Protein AF-A0A1Q5LW86-F1 (afdb_monomer)

Sequence (127 aa):
MTAYVREGRRAGDAGQSAVEFVGWVTVLLIAALAAVQLGFVAYAVQQAGTASRAAARVASQDPTANAGAAGKAATSAWLDTGVTVSPGGGDEVTATATVPIPSVIPLFSFPSAQRSTTMPVTTPATD

Solvent-accessible surface area (backbone atoms only — not comparable to full-atom values): 6977 Å² total; per-residue (Å²): 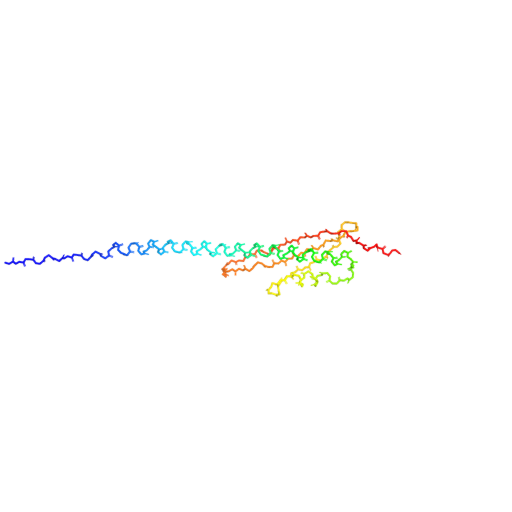139,84,83,80,81,79,80,77,79,82,64,62,66,65,51,51,55,52,52,55,50,52,53,51,50,51,55,50,50,52,51,51,51,50,53,53,45,52,49,37,47,53,49,21,44,51,42,8,49,45,13,6,48,44,13,17,56,40,37,15,61,35,81,85,52,67,18,43,59,47,11,43,69,62,37,63,88,92,51,78,52,44,50,49,76,44,81,43,80,80,68,26,27,31,11,36,9,36,16,61,34,74,63,88,48,93,91,52,88,62,76,58,27,72,28,72,30,75,34,65,45,75,51,78,83,84,126

Secondary structure (DSSP, 8-state):
-----------HHHHHHHHHHHHHHHHHHHHHHHHHHHHHHHHHHHHHHHHHHHHHHHHHH-TTS-HHHHHHHTS-TTS--EEEEEE-SSSEEEEEEEEPPPPSSTT---PPEEEEEEEE--SPP--

Nearest PDB structures (foldseek):
  7zmf-assembly1_A  TM=5.439E-01  e=2.698E+00  Brevibacillus brevis NBRC 100599
  7zsk-assembly1_C  TM=5.424E-01  e=3.285E+00  Brevibacillus brevis NBRC 100599

Foldseek 3Di:
DDDDDDDDDPPPPVVVVVVVVVVVVVVVVVVVLVVVLVVLVVLQLVLQVQLQVQLQVVCLAPVPDPSQVRSCVRHDPVWPKGKDKDADPDQKIKIKIWTARDDPDPVDGDGTHMDMDMDGRPDDDDD

Radius of gyration: 28.33 Å; Cα contacts (8 Å, |Δi|>4): 186; chains: 1; bounding box: 71×20×97 Å

Mean predicted aligned error: 9.03 Å

pLDDT: mean 85.62, std 12.79, range [46.78, 96.94]

Structure (mmCIF, N/CA/C/O backbone):
data_AF-A0A1Q5LW86-F1
#
_entry.id   AF-A0A1Q5LW86-F1
#
loop_
_atom_site.group_PDB
_atom_site.id
_atom_site.type_symbol
_atom_site.label_atom_id
_atom_site.label_alt_id
_atom_site.label_comp_id
_atom_site.label_asym_id
_atom_site.label_entity_id
_atom_site.label_seq_id
_atom_site.pdbx_PDB_ins_code
_atom_site.Cartn_x
_atom_site.Cartn_y
_atom_site.Cartn_z
_atom_site.occupancy
_atom_site.B_iso_or_equiv
_atom_site.auth_seq_id
_atom_site.auth_comp_id
_atom_site.auth_asym_id
_atom_site.auth_atom_id
_atom_site.pdbx_PDB_model_num
ATOM 1 N N . MET A 1 1 ? -44.245 5.433 67.063 1.00 46.78 1 MET A N 1
ATOM 2 C CA . MET A 1 1 ? -44.377 5.984 65.698 1.00 46.78 1 MET A CA 1
ATOM 3 C C . MET A 1 1 ? -42.987 5.975 65.085 1.00 46.78 1 MET A C 1
ATOM 5 O O . MET A 1 1 ? -42.170 6.810 65.441 1.00 46.78 1 MET A O 1
ATOM 9 N N . THR A 1 2 ? -42.672 4.942 64.305 1.00 52.72 2 THR A N 1
ATOM 10 C CA . THR A 1 2 ? -41.305 4.646 63.848 1.00 52.72 2 THR A CA 1
ATOM 11 C C . THR A 1 2 ? -41.155 5.135 62.414 1.00 52.72 2 THR A C 1
ATOM 13 O O . THR A 1 2 ? -41.831 4.633 61.519 1.00 52.72 2 THR A O 1
ATOM 16 N N . ALA A 1 3 ? -40.319 6.149 62.200 1.00 60.34 3 ALA A N 1
ATOM 17 C CA . ALA A 1 3 ? -40.024 6.661 60.869 1.00 60.34 3 ALA A CA 1
ATOM 18 C C . ALA A 1 3 ? -39.050 5.709 60.159 1.00 60.34 3 ALA A C 1
ATOM 20 O O . ALA A 1 3 ? -37.951 5.458 60.650 1.00 60.34 3 ALA A O 1
ATOM 21 N N . TYR A 1 4 ? -39.460 5.171 59.010 1.00 61.91 4 TYR A N 1
ATOM 22 C CA . TYR A 1 4 ? -38.577 4.425 58.118 1.00 61.91 4 TYR A CA 1
ATOM 23 C C . TYR A 1 4 ? -37.651 5.409 57.398 1.00 61.91 4 TYR A C 1
ATOM 25 O O . TYR A 1 4 ? -38.102 6.242 56.611 1.00 61.91 4 TYR A O 1
ATOM 33 N N . VAL A 1 5 ? -36.351 5.300 57.659 1.00 63.78 5 VAL A N 1
ATOM 34 C CA . VAL A 1 5 ? -35.313 5.974 56.879 1.00 63.78 5 VAL A CA 1
ATOM 35 C C . VAL A 1 5 ? -35.309 5.343 55.485 1.00 63.78 5 VAL A C 1
ATOM 37 O O . VAL A 1 5 ? -35.074 4.146 55.333 1.00 63.78 5 VAL A O 1
ATOM 40 N N . ARG A 1 6 ? -35.611 6.134 54.452 1.00 65.25 6 ARG A N 1
ATOM 41 C CA . ARG A 1 6 ? -35.404 5.721 53.061 1.00 65.25 6 ARG A CA 1
ATOM 42 C C . ARG A 1 6 ? -33.916 5.843 52.745 1.00 65.25 6 ARG A C 1
ATOM 44 O O . ARG A 1 6 ? -33.412 6.945 52.558 1.00 65.25 6 ARG A O 1
ATOM 51 N N . GLU A 1 7 ? -33.235 4.706 52.670 1.00 59.56 7 GLU A N 1
ATOM 52 C CA . GLU A 1 7 ? -31.867 4.613 52.162 1.00 59.56 7 GLU A CA 1
ATOM 53 C C . GLU A 1 7 ? -31.858 4.993 50.667 1.00 59.56 7 GLU A C 1
ATOM 55 O O . GLU A 1 7 ? -32.428 4.301 49.816 1.00 59.56 7 GLU A O 1
ATOM 60 N N . GLY A 1 8 ? -31.255 6.139 50.345 1.00 56.44 8 GLY A N 1
ATOM 61 C CA . GLY A 1 8 ? -31.030 6.581 48.972 1.00 56.44 8 GLY A CA 1
ATOM 62 C C . GLY A 1 8 ? -30.079 5.626 48.249 1.00 56.44 8 GLY A C 1
ATOM 63 O O . GLY A 1 8 ? -29.003 5.293 48.743 1.00 56.44 8 GLY A O 1
ATOM 64 N N . ARG A 1 9 ? -30.486 5.158 47.069 1.00 58.88 9 ARG A N 1
ATOM 65 C CA . ARG A 1 9 ? -29.733 4.197 46.253 1.00 58.88 9 ARG A CA 1
ATOM 66 C C . ARG A 1 9 ? -28.399 4.810 45.803 1.00 58.88 9 ARG A C 1
ATOM 68 O O . ARG A 1 9 ? -28.394 5.782 45.053 1.00 58.88 9 ARG A O 1
ATOM 75 N N . ARG A 1 10 ? -27.284 4.184 46.196 1.00 58.94 10 ARG A N 1
ATOM 76 C CA . ARG A 1 10 ? -25.897 4.446 45.749 1.00 58.94 10 ARG A CA 1
ATOM 77 C C . ARG A 1 10 ? -25.672 4.038 44.277 1.00 58.94 10 ARG A C 1
ATOM 79 O O . ARG A 1 10 ? -24.825 3.208 43.979 1.00 58.94 10 ARG A O 1
ATOM 86 N N . ALA A 1 11 ? -26.473 4.558 43.349 1.00 59.00 11 ALA A N 1
ATOM 87 C CA . ALA A 1 11 ? -26.378 4.221 41.923 1.00 59.00 11 ALA A CA 1
ATOM 88 C C . ALA A 1 11 ? -25.333 5.061 41.151 1.00 59.00 11 ALA A C 1
ATOM 90 O O . ALA A 1 11 ? -25.072 4.773 39.988 1.00 59.00 11 ALA A O 1
ATOM 91 N N . GLY A 1 12 ? -24.739 6.084 41.781 1.00 59.53 12 GLY A N 1
ATOM 92 C CA . GLY A 1 12 ? -23.801 7.016 41.138 1.00 59.53 12 GLY A CA 1
ATOM 93 C C . GLY A 1 12 ? -22.393 6.454 40.896 1.00 59.53 12 GLY A C 1
ATOM 94 O O . GLY A 1 12 ? -21.882 6.574 39.787 1.00 59.53 12 GLY A O 1
ATOM 95 N N . ASP A 1 13 ? -21.795 5.777 41.884 1.00 61.47 13 ASP A N 1
ATOM 96 C CA . ASP A 1 13 ? -20.384 5.338 41.813 1.00 61.47 13 ASP A CA 1
ATOM 97 C C . ASP A 1 13 ? -20.135 4.219 40.784 1.00 61.47 13 ASP A C 1
ATOM 99 O O . ASP A 1 13 ? -19.102 4.183 40.109 1.00 61.47 13 ASP A O 1
ATOM 103 N N . ALA A 1 14 ? -21.100 3.309 40.609 1.00 62.50 14 ALA A N 1
ATOM 104 C CA . ALA A 1 14 ? -21.006 2.240 39.610 1.00 62.50 14 ALA A CA 1
ATOM 105 C C . ALA A 1 14 ? -21.150 2.768 38.169 1.00 62.50 14 ALA A C 1
ATOM 107 O O . ALA A 1 14 ? -20.556 2.222 37.242 1.00 62.50 14 ALA A O 1
ATOM 108 N N . GLY A 1 15 ? -21.926 3.840 37.971 1.00 65.25 15 GLY A N 1
ATOM 109 C CA . GLY A 1 15 ? -22.081 4.484 36.666 1.00 65.25 15 GLY A CA 1
ATOM 110 C C . GLY A 1 15 ? -20.845 5.285 36.261 1.00 65.25 15 GLY A C 1
ATOM 111 O O . GLY A 1 15 ? -20.441 5.236 35.103 1.00 65.25 15 GLY A O 1
ATOM 112 N N . GLN A 1 16 ? -20.209 5.970 37.215 1.00 77.31 16 GLN A N 1
ATOM 113 C CA . GLN A 1 16 ? -19.004 6.759 36.955 1.00 77.31 16 GLN A CA 1
ATOM 114 C C . GLN A 1 16 ? -17.820 5.877 36.528 1.00 77.31 16 GLN A C 1
ATOM 116 O O . GLN A 1 16 ? -17.203 6.126 35.494 1.00 77.31 16 GLN A O 1
ATOM 121 N N . SER A 1 17 ? -17.558 4.801 37.272 1.00 78.06 17 SER A N 1
ATOM 122 C CA . SER A 1 17 ? -16.491 3.838 36.955 1.00 78.06 17 SER A CA 1
ATOM 123 C C . SER A 1 17 ? -16.692 3.142 35.603 1.00 78.06 17 SER A C 1
ATOM 125 O O . SER A 1 17 ? -15.736 2.957 34.847 1.00 78.06 17 SER A O 1
ATOM 127 N N . ALA A 1 18 ? -17.937 2.805 35.247 1.00 82.19 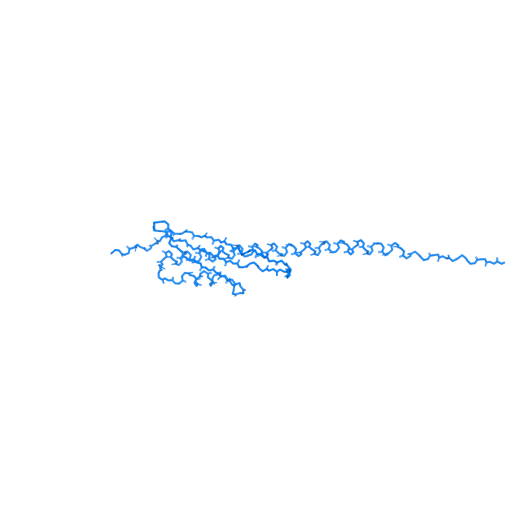18 ALA A N 1
ATOM 128 C CA . ALA A 1 18 ? -18.253 2.235 33.939 1.00 82.19 18 ALA A CA 1
ATOM 129 C C . ALA A 1 18 ? -17.967 3.216 32.786 1.00 82.19 18 ALA A C 1
ATOM 131 O O . ALA A 1 18 ? -17.434 2.812 31.753 1.00 82.19 18 ALA A O 1
ATOM 132 N N . VAL A 1 19 ? -18.277 4.505 32.960 1.00 85.00 19 VAL A N 1
ATOM 133 C CA . VAL A 1 19 ? -18.024 5.541 31.943 1.00 85.00 19 VAL A CA 1
ATOM 134 C C . VAL A 1 19 ? -16.524 5.784 31.750 1.00 85.00 19 VAL A C 1
ATOM 136 O O . VAL A 1 19 ? -16.064 5.877 30.612 1.00 85.00 19 VAL A O 1
ATOM 139 N N . GLU A 1 20 ? -15.744 5.821 32.831 1.00 85.19 20 GLU A N 1
ATOM 140 C CA . GLU A 1 20 ? -14.282 5.95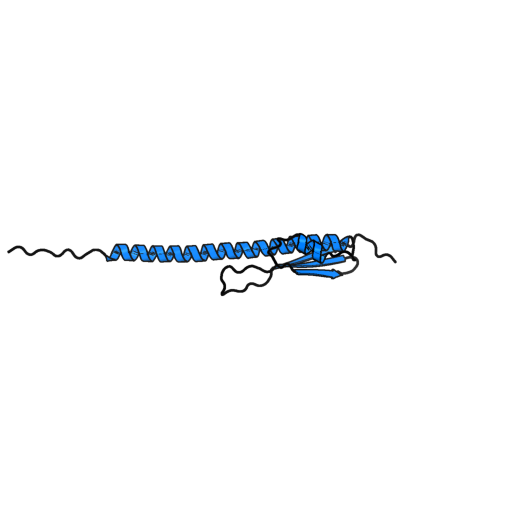1 32.764 1.00 85.19 20 GLU A CA 1
ATOM 141 C C . GLU A 1 20 ? -13.633 4.765 32.034 1.00 85.19 20 GLU A C 1
ATOM 143 O O . GLU A 1 20 ? -12.775 4.957 31.167 1.00 85.19 20 GLU A O 1
ATOM 148 N N . PHE A 1 21 ? -14.079 3.537 32.327 1.00 90.75 21 PHE A N 1
ATOM 149 C CA . PHE A 1 21 ? -13.603 2.337 31.639 1.00 90.75 21 PHE A CA 1
ATOM 150 C C . PHE A 1 21 ? -13.918 2.375 30.140 1.00 90.75 21 PHE A C 1
ATOM 152 O O . PHE A 1 21 ? -13.038 2.106 29.325 1.00 90.75 21 PHE A O 1
ATOM 159 N N . VAL A 1 22 ? -15.140 2.761 29.757 1.00 94.62 22 VAL A N 1
ATOM 160 C CA . VAL A 1 22 ? -15.516 2.920 28.342 1.00 94.62 22 VAL A CA 1
ATOM 161 C C . VAL A 1 22 ? -14.644 3.974 27.655 1.00 94.62 22 VAL A C 1
ATOM 163 O O . VAL A 1 22 ? -14.218 3.758 26.518 1.00 94.62 22 VAL A O 1
ATOM 166 N N . GLY A 1 23 ? -14.316 5.072 28.341 1.00 94.19 23 GLY A N 1
ATOM 167 C CA . GLY A 1 23 ? -13.378 6.079 27.843 1.00 94.19 23 GLY A CA 1
ATOM 168 C C . GLY A 1 23 ? -12.006 5.483 27.521 1.00 94.19 23 GLY A C 1
ATOM 169 O O . GLY A 1 23 ? -11.506 5.641 26.406 1.00 94.19 23 GLY A O 1
ATOM 170 N N . TRP A 1 24 ? -11.434 4.718 28.452 1.00 96.56 24 TRP A N 1
ATOM 171 C CA . TRP A 1 24 ? -10.149 4.048 28.242 1.00 96.56 24 TRP A CA 1
ATOM 172 C C . TRP A 1 24 ? -10.191 2.986 27.151 1.00 96.56 24 TRP A C 1
ATOM 174 O O . TRP A 1 24 ? -9.318 2.973 26.285 1.00 96.56 24 TRP A O 1
ATOM 184 N N 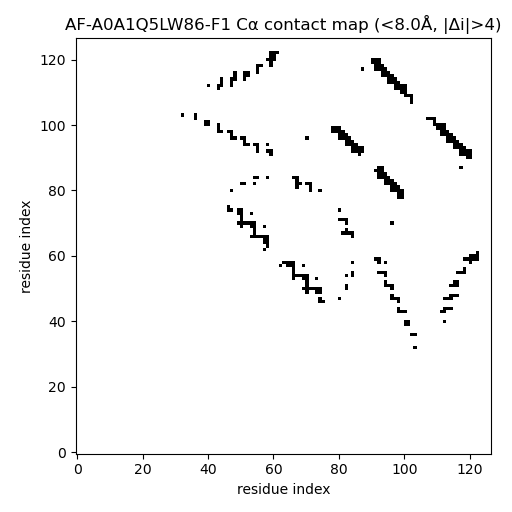. VAL A 1 25 ? -11.213 2.129 27.146 1.00 96.38 25 VAL A N 1
ATOM 185 C CA . VAL A 1 25 ? -11.405 1.127 26.090 1.00 96.38 25 VAL A CA 1
ATOM 186 C C . VAL A 1 25 ? -11.468 1.805 24.726 1.00 96.38 25 VAL A C 1
ATOM 188 O O . VAL A 1 25 ? -10.803 1.362 23.798 1.00 96.38 25 VAL A O 1
ATOM 191 N N . THR A 1 26 ? -12.187 2.920 24.607 1.00 94.81 26 THR A N 1
ATOM 192 C CA . THR A 1 26 ? -12.286 3.673 23.350 1.00 94.81 26 THR A CA 1
ATOM 193 C C . THR A 1 26 ? -10.921 4.190 22.890 1.00 94.81 26 THR A C 1
ATOM 195 O O . THR A 1 26 ? -10.552 3.999 21.732 1.00 94.81 26 THR A O 1
ATOM 198 N N . VAL A 1 27 ? -10.133 4.789 23.790 1.00 96.06 27 VAL A N 1
ATOM 199 C CA . VAL A 1 27 ? -8.771 5.261 23.476 1.00 96.06 27 VAL A CA 1
ATOM 200 C C . VAL A 1 27 ? -7.869 4.103 23.043 1.00 96.06 27 VAL A C 1
ATOM 202 O O . VAL A 1 27 ? -7.158 4.218 22.044 1.00 96.06 27 VAL A O 1
ATOM 205 N N . LEU A 1 28 ? -7.925 2.970 23.746 1.00 96.94 28 LEU A N 1
ATOM 206 C CA . LEU A 1 28 ? -7.141 1.781 23.410 1.00 96.94 28 LEU A CA 1
ATOM 207 C C . LEU A 1 28 ? -7.546 1.185 22.060 1.00 96.94 28 LEU A C 1
ATOM 209 O O . LEU A 1 28 ? -6.676 0.769 21.301 1.00 96.94 28 LEU A O 1
ATOM 213 N N . LEU A 1 29 ? -8.838 1.181 21.727 1.00 94.94 29 LEU A N 1
ATOM 214 C CA . LEU A 1 29 ? -9.325 0.728 20.424 1.00 94.94 29 LEU A CA 1
ATOM 215 C C . LEU A 1 29 ? -8.818 1.625 19.291 1.00 94.94 29 LEU A C 1
ATOM 217 O O . LEU A 1 29 ? -8.351 1.112 18.275 1.00 94.94 29 LEU A O 1
ATOM 221 N N . ILE A 1 30 ? -8.846 2.948 19.471 1.00 93.88 30 ILE A N 1
ATOM 222 C CA . ILE A 1 30 ? -8.286 3.895 18.496 1.00 93.88 30 ILE A CA 1
ATOM 223 C C . ILE A 1 30 ? -6.779 3.666 18.337 1.00 93.88 30 ILE A C 1
ATOM 225 O O . ILE A 1 30 ? -6.280 3.605 17.213 1.00 93.88 30 ILE A O 1
ATOM 229 N N . ALA A 1 31 ? -6.052 3.492 19.442 1.00 95.25 31 ALA A N 1
ATOM 230 C CA . ALA A 1 31 ? -4.617 3.226 19.413 1.00 95.25 31 ALA A CA 1
ATOM 231 C C . ALA A 1 31 ? -4.286 1.891 18.723 1.00 95.25 31 ALA A C 1
ATOM 233 O O . ALA A 1 31 ? -3.373 1.829 17.901 1.00 95.25 31 ALA A O 1
ATOM 234 N N . ALA A 1 32 ? -5.051 0.833 19.004 1.00 95.00 32 ALA A N 1
ATOM 235 C CA . ALA A 1 32 ? -4.901 -0.465 18.355 1.00 95.00 32 ALA A CA 1
ATOM 236 C C . ALA A 1 32 ? -5.158 -0.367 16.845 1.00 95.00 32 ALA A C 1
ATOM 238 O O . ALA A 1 32 ? -4.381 -0.890 16.046 1.00 95.00 32 ALA A O 1
ATOM 239 N N . LEU A 1 33 ? -6.198 0.362 16.439 1.00 93.88 33 LEU A N 1
ATOM 240 C CA . LEU A 1 33 ? -6.503 0.603 15.032 1.00 93.88 33 LEU A CA 1
ATOM 241 C C . LEU A 1 33 ? -5.391 1.394 14.331 1.00 93.88 33 LEU A C 1
ATOM 243 O O . LEU A 1 33 ? -4.996 1.050 13.217 1.00 93.88 33 LEU A O 1
ATOM 247 N N . ALA A 1 34 ? -4.836 2.407 15.001 1.00 92.19 34 ALA A N 1
ATOM 248 C CA . ALA A 1 34 ? -3.689 3.157 14.501 1.00 92.19 34 ALA A CA 1
ATOM 249 C C . ALA A 1 34 ? -2.454 2.258 14.331 1.00 92.19 34 ALA A C 1
ATOM 251 O O . ALA A 1 34 ? -1.782 2.330 13.304 1.00 92.19 34 ALA A O 1
ATOM 252 N N . ALA A 1 35 ? -2.183 1.362 15.284 1.00 95.31 35 ALA A N 1
ATOM 253 C CA . ALA A 1 35 ? -1.091 0.397 15.176 1.00 95.31 35 ALA A CA 1
ATOM 254 C C . ALA A 1 35 ? -1.275 -0.552 13.978 1.00 95.31 35 ALA A C 1
ATOM 256 O O . ALA A 1 35 ? -0.328 -0.783 13.225 1.00 95.31 35 ALA A O 1
ATOM 257 N N . VAL A 1 36 ? -2.496 -1.046 13.744 1.00 94.69 36 VAL A N 1
ATOM 258 C CA . VAL A 1 36 ? -2.821 -1.857 12.558 1.00 94.69 36 VAL A CA 1
ATOM 259 C C . VAL A 1 36 ? -2.600 -1.058 11.269 1.00 94.69 36 VAL A C 1
ATOM 261 O O . VAL A 1 36 ? -1.977 -1.560 10.333 1.00 94.69 36 VAL A O 1
ATOM 264 N N . GLN A 1 37 ? -3.039 0.204 11.223 1.00 93.62 37 GLN A N 1
ATOM 265 C CA . GLN A 1 37 ? -2.836 1.074 10.062 1.00 93.62 37 GLN A CA 1
ATOM 266 C C . GLN A 1 37 ? -1.346 1.312 9.772 1.00 93.62 37 GLN A C 1
ATOM 268 O O . GLN A 1 37 ? -0.926 1.254 8.615 1.00 93.62 37 GLN A O 1
ATOM 273 N N . LEU A 1 38 ? -0.531 1.522 10.810 1.00 93.38 38 LEU A N 1
ATOM 274 C CA . LEU A 1 38 ? 0.926 1.617 10.681 1.00 93.38 38 LEU A CA 1
ATOM 275 C C . LEU A 1 38 ? 1.540 0.308 10.163 1.00 93.38 38 LEU A C 1
ATOM 277 O O . LEU A 1 38 ? 2.451 0.344 9.335 1.00 93.38 38 LEU A O 1
ATOM 281 N N . GLY A 1 39 ? 1.008 -0.841 10.586 1.00 94.81 39 GLY A N 1
ATOM 282 C CA . GLY A 1 39 ? 1.381 -2.152 10.055 1.00 94.81 39 GLY A CA 1
ATOM 283 C C . GLY A 1 39 ? 1.172 -2.256 8.541 1.00 94.81 39 GLY A C 1
ATOM 284 O O . GLY A 1 39 ? 2.079 -2.680 7.824 1.00 94.81 39 GLY A O 1
ATOM 285 N N . PHE A 1 40 ? 0.027 -1.795 8.028 1.00 94.31 40 PHE A N 1
ATOM 286 C CA . PHE A 1 40 ? -0.242 -1.774 6.586 1.00 94.31 40 PHE A CA 1
ATOM 287 C C . PHE A 1 40 ? 0.698 -0.848 5.807 1.00 94.31 40 PHE A C 1
ATOM 289 O O . PHE A 1 40 ? 1.150 -1.216 4.721 1.00 94.31 40 PHE A O 1
ATOM 296 N N . VAL A 1 41 ? 1.050 0.316 6.365 1.00 93.69 41 VAL A N 1
ATOM 297 C CA . VAL A 1 41 ? 2.044 1.225 5.765 1.00 93.69 41 VAL A CA 1
ATOM 298 C C . VAL A 1 41 ? 3.400 0.528 5.647 1.00 93.69 41 VAL A C 1
ATOM 300 O O . VAL A 1 41 ? 3.998 0.502 4.570 1.00 93.69 41 VAL A O 1
ATOM 303 N N . ALA A 1 42 ? 3.876 -0.074 6.740 1.00 94.62 42 ALA A N 1
ATOM 304 C CA . ALA A 1 42 ? 5.149 -0.786 6.753 1.00 94.62 42 ALA A CA 1
ATOM 305 C C . ALA A 1 42 ? 5.155 -1.956 5.756 1.00 94.62 42 ALA A C 1
ATOM 307 O O . ALA A 1 42 ? 6.125 -2.127 5.016 1.00 94.62 42 ALA A O 1
ATOM 308 N N . TYR A 1 43 ? 4.060 -2.717 5.690 1.00 94.75 43 TYR A N 1
ATOM 309 C CA . TYR A 1 43 ? 3.900 -3.823 4.749 1.00 94.75 43 TYR A CA 1
ATOM 310 C C . TYR A 1 43 ? 3.960 -3.361 3.286 1.00 94.75 43 TYR A C 1
ATOM 312 O O . TYR A 1 43 ? 4.709 -3.931 2.495 1.00 94.75 43 TYR A O 1
ATOM 320 N N . ALA A 1 44 ? 3.248 -2.290 2.924 1.00 95.06 44 ALA A N 1
ATOM 321 C CA . ALA A 1 44 ? 3.269 -1.747 1.565 1.00 95.06 44 ALA A CA 1
ATOM 322 C C . ALA A 1 44 ? 4.669 -1.257 1.151 1.00 95.06 44 ALA A C 1
ATOM 324 O O . ALA A 1 44 ? 5.115 -1.516 0.033 1.00 95.06 44 ALA A O 1
ATOM 325 N N . VAL A 1 45 ? 5.406 -0.610 2.064 1.00 95.38 45 VAL A N 1
ATOM 326 C CA . VAL A 1 45 ? 6.796 -0.180 1.822 1.00 95.38 45 VAL A CA 1
ATOM 327 C C . VAL A 1 45 ? 7.721 -1.375 1.589 1.00 95.38 45 VAL A C 1
ATOM 329 O O . VAL A 1 45 ? 8.583 -1.320 0.708 1.00 95.38 45 VAL A O 1
ATOM 332 N N . GLN A 1 46 ? 7.550 -2.452 2.360 1.00 95.06 46 GLN A N 1
ATOM 333 C CA . GLN A 1 46 ? 8.312 -3.688 2.170 1.00 95.06 46 GLN A CA 1
ATOM 334 C C . GLN A 1 46 ? 8.000 -4.318 0.809 1.00 95.06 46 GLN A C 1
ATOM 336 O O . GLN A 1 46 ? 8.927 -4.629 0.062 1.00 95.06 46 GLN A O 1
ATOM 341 N N . GLN A 1 47 ? 6.718 -4.412 0.444 1.00 96.00 47 GLN A N 1
ATOM 342 C CA . GLN A 1 47 ? 6.285 -4.949 -0.848 1.00 96.00 47 GLN A CA 1
ATOM 343 C C . GLN A 1 47 ? 6.822 -4.131 -2.026 1.00 96.00 47 GLN A C 1
ATOM 345 O O . GLN A 1 47 ? 7.329 -4.710 -2.986 1.00 96.00 47 GLN A O 1
ATOM 350 N N . ALA A 1 48 ? 6.812 -2.797 -1.935 1.00 96.12 48 ALA A N 1
ATOM 351 C CA . ALA A 1 48 ? 7.392 -1.937 -2.965 1.00 96.12 48 ALA A CA 1
ATOM 352 C C . ALA A 1 48 ? 8.894 -2.219 -3.146 1.00 96.12 48 ALA A C 1
ATOM 354 O O . ALA A 1 48 ? 9.379 -2.325 -4.268 1.00 96.12 48 ALA A O 1
ATOM 355 N N . GLY A 1 49 ? 9.633 -2.417 -2.049 1.00 94.00 49 GLY A N 1
ATOM 356 C CA . GLY A 1 49 ? 11.049 -2.780 -2.118 1.00 94.00 49 GLY A CA 1
ATOM 357 C C . GLY A 1 49 ? 11.304 -4.172 -2.710 1.00 94.00 49 GLY A C 1
ATOM 358 O O . GLY A 1 49 ? 12.337 -4.390 -3.343 1.00 94.00 49 GLY A O 1
ATOM 359 N N . THR A 1 50 ? 10.408 -5.133 -2.495 1.00 96.19 50 THR A N 1
ATOM 360 C CA . THR A 1 50 ? 10.509 -6.468 -3.105 1.00 96.19 50 THR A CA 1
ATOM 361 C C . THR A 1 50 ? 10.252 -6.396 -4.610 1.00 96.19 50 THR A C 1
ATOM 363 O O . THR A 1 50 ? 11.071 -6.877 -5.395 1.00 96.19 50 THR A O 1
ATOM 366 N N . ALA A 1 51 ? 9.175 -5.720 -5.019 1.00 95.75 51 ALA A N 1
ATOM 367 C CA . ALA A 1 51 ? 8.816 -5.527 -6.421 1.00 95.75 51 ALA A CA 1
ATOM 368 C C . ALA A 1 51 ? 9.901 -4.792 -7.217 1.00 95.75 51 ALA A C 1
ATOM 370 O O . ALA A 1 51 ? 10.272 -5.242 -8.301 1.00 95.75 51 ALA A O 1
ATOM 371 N N . SER A 1 52 ? 10.434 -3.682 -6.687 1.00 96.44 52 SER A N 1
ATOM 372 C CA . SER A 1 52 ? 11.436 -2.873 -7.393 1.00 96.44 52 SER A CA 1
ATOM 373 C C . SER A 1 52 ? 12.714 -3.665 -7.656 1.00 96.44 52 SER A C 1
ATOM 375 O O . SER A 1 52 ? 13.262 -3.607 -8.751 1.00 96.44 52 SER A O 1
ATOM 377 N N . ARG A 1 53 ? 13.165 -4.465 -6.684 1.00 94.19 53 ARG A N 1
ATOM 378 C CA . ARG A 1 53 ? 14.359 -5.307 -6.835 1.00 94.19 53 ARG A CA 1
ATOM 379 C C . ARG A 1 53 ? 14.140 -6.452 -7.815 1.00 94.19 53 ARG A C 1
ATOM 381 O O . ARG A 1 53 ? 15.018 -6.723 -8.629 1.00 94.19 53 ARG A O 1
ATOM 388 N N . ALA A 1 54 ? 12.982 -7.109 -7.752 1.00 95.94 54 ALA A N 1
ATOM 389 C CA . ALA A 1 54 ? 12.641 -8.181 -8.684 1.00 95.94 54 ALA A CA 1
ATOM 390 C C . ALA A 1 54 ? 12.576 -7.663 -10.130 1.00 95.94 54 ALA A C 1
ATOM 392 O O . ALA A 1 54 ? 13.160 -8.267 -11.028 1.00 95.94 54 ALA A O 1
ATOM 393 N N . ALA A 1 55 ? 11.944 -6.507 -10.340 1.00 94.06 55 ALA A N 1
ATOM 394 C CA . ALA A 1 55 ? 11.879 -5.863 -11.645 1.00 94.06 55 ALA A CA 1
ATOM 395 C C . ALA A 1 55 ? 13.255 -5.393 -12.138 1.00 94.06 55 ALA A C 1
ATOM 397 O O . ALA A 1 55 ? 13.613 -5.681 -13.276 1.00 94.06 55 ALA A O 1
ATOM 398 N N . ALA A 1 56 ? 14.049 -4.731 -11.288 1.00 93.38 56 ALA A N 1
ATOM 399 C CA . ALA A 1 56 ? 15.388 -4.266 -11.654 1.00 93.38 56 ALA A CA 1
ATOM 400 C C . ALA A 1 56 ? 16.291 -5.425 -12.092 1.00 93.38 56 ALA A C 1
ATOM 402 O O . ALA A 1 56 ? 16.989 -5.302 -13.091 1.00 93.38 56 ALA A O 1
ATOM 403 N N . ARG A 1 57 ? 16.218 -6.575 -11.406 1.00 91.44 57 ARG A N 1
ATOM 404 C CA . ARG A 1 57 ? 17.000 -7.767 -11.755 1.00 91.44 57 ARG A CA 1
ATOM 405 C C . ARG A 1 57 ? 16.643 -8.332 -13.127 1.00 91.44 57 ARG A C 1
ATOM 407 O O . ARG A 1 57 ? 17.531 -8.751 -13.857 1.00 91.44 57 ARG A O 1
ATOM 414 N N . VAL A 1 58 ? 15.356 -8.385 -13.463 1.00 93.81 58 VAL A N 1
ATOM 415 C CA . VAL A 1 58 ? 14.930 -8.865 -14.785 1.00 93.81 58 VAL A CA 1
ATOM 416 C C . VAL A 1 58 ? 15.342 -7.868 -15.861 1.00 93.81 58 VAL A C 1
ATOM 418 O O . VAL A 1 58 ? 15.940 -8.264 -16.854 1.00 93.81 58 VAL A O 1
ATOM 421 N N . ALA A 1 59 ? 15.106 -6.577 -15.623 1.00 91.44 59 ALA A N 1
ATOM 422 C CA . ALA A 1 59 ? 15.447 -5.529 -16.576 1.00 91.44 59 ALA A CA 1
ATOM 423 C C . ALA A 1 59 ? 16.961 -5.411 -16.821 1.00 91.44 59 ALA A C 1
ATOM 425 O O . ALA A 1 59 ? 17.378 -5.073 -17.923 1.00 91.44 59 ALA A O 1
ATOM 426 N N . SER A 1 60 ? 17.789 -5.693 -15.808 1.00 90.12 60 SER A N 1
ATOM 427 C CA . SER A 1 60 ? 19.247 -5.636 -15.936 1.00 90.12 60 SER A CA 1
ATOM 428 C C . SER A 1 60 ? 19.818 -6.811 -16.733 1.00 90.12 60 SER A C 1
ATOM 430 O O . SER A 1 60 ? 20.914 -6.711 -17.279 1.00 90.12 60 SER A O 1
ATOM 432 N N . GLN A 1 61 ? 19.108 -7.942 -16.758 1.00 91.12 61 GLN A N 1
ATOM 433 C CA . GLN A 1 61 ? 19.509 -9.155 -17.473 1.00 91.12 61 GLN A CA 1
ATOM 434 C C . GLN A 1 61 ? 19.015 -9.150 -18.918 1.00 91.12 61 GLN A C 1
ATOM 436 O O . GLN A 1 61 ? 19.763 -9.500 -19.825 1.00 91.12 61 GLN A O 1
ATOM 441 N N . ASP A 1 62 ? 17.769 -8.748 -19.136 1.00 87.19 62 ASP A N 1
ATOM 442 C CA . ASP A 1 62 ? 17.163 -8.684 -20.459 1.00 87.19 62 ASP A CA 1
ATOM 443 C C . ASP A 1 62 ? 16.278 -7.431 -20.553 1.00 87.19 62 ASP A C 1
ATOM 445 O O . ASP A 1 62 ? 15.178 -7.407 -19.990 1.00 87.19 62 ASP A O 1
ATOM 449 N N . PRO A 1 63 ? 16.727 -6.390 -21.278 1.00 80.56 63 PRO A N 1
ATOM 450 C CA . PRO A 1 63 ? 15.949 -5.170 -21.481 1.00 80.56 63 PRO A CA 1
ATOM 451 C C . PRO A 1 63 ? 14.612 -5.392 -22.203 1.00 80.56 63 PRO A C 1
ATOM 453 O O . PRO A 1 63 ? 13.726 -4.542 -22.117 1.00 80.56 63 PRO A O 1
ATOM 456 N N . THR A 1 64 ? 14.453 -6.509 -22.922 1.00 84.00 64 THR A N 1
ATOM 457 C CA . THR A 1 64 ? 13.228 -6.851 -23.660 1.00 84.00 64 THR A CA 1
ATOM 458 C C . THR A 1 64 ? 12.232 -7.657 -22.824 1.00 84.00 64 THR A C 1
ATOM 460 O O . THR A 1 64 ? 11.051 -7.747 -23.175 1.00 84.00 64 THR A O 1
ATOM 463 N N . ALA A 1 65 ? 12.672 -8.214 -21.691 1.00 86.81 65 ALA A N 1
ATOM 464 C CA . ALA A 1 65 ? 11.822 -8.989 -20.802 1.00 86.81 65 ALA A CA 1
ATOM 465 C C . ALA A 1 65 ? 10.800 -8.106 -20.070 1.00 86.81 65 ALA A C 1
ATOM 467 O O . ALA A 1 65 ? 11.026 -6.934 -19.759 1.00 86.81 65 ALA A O 1
ATOM 468 N N . ASN A 1 66 ? 9.657 -8.697 -19.711 1.00 91.56 66 ASN A N 1
ATOM 469 C CA . ASN A 1 66 ? 8.602 -7.995 -18.982 1.00 91.56 66 ASN A CA 1
ATOM 470 C C . ASN A 1 66 ? 8.932 -7.869 -17.481 1.00 91.56 66 ASN A C 1
ATOM 472 O O . ASN A 1 66 ? 8.325 -8.507 -16.617 1.00 91.56 66 ASN A O 1
ATOM 476 N N . ALA A 1 67 ? 9.910 -7.020 -17.169 1.00 91.06 67 ALA A N 1
ATOM 477 C CA . ALA A 1 67 ? 10.360 -6.728 -15.812 1.00 91.06 67 ALA A CA 1
ATOM 478 C C . ALA A 1 67 ? 9.237 -6.191 -14.905 1.00 91.06 67 ALA A C 1
ATOM 480 O O . ALA A 1 67 ? 9.209 -6.483 -13.708 1.00 91.06 67 ALA A O 1
ATOM 481 N N . GLY A 1 68 ? 8.269 -5.465 -15.477 1.00 91.50 68 GLY A N 1
ATOM 482 C CA . GLY A 1 68 ? 7.078 -5.011 -14.760 1.00 91.50 68 GLY A CA 1
ATOM 483 C C . GLY A 1 68 ? 6.242 -6.177 -14.229 1.00 91.50 68 GLY A C 1
ATOM 484 O O . GLY A 1 68 ? 5.881 -6.192 -13.052 1.00 91.50 68 GLY A O 1
ATOM 485 N N . ALA A 1 69 ? 5.985 -7.190 -15.061 1.00 92.50 69 ALA A N 1
ATOM 486 C CA . ALA A 1 69 ? 5.268 -8.395 -14.646 1.00 92.50 69 ALA A CA 1
ATOM 487 C C . ALA A 1 69 ? 6.035 -9.188 -13.576 1.00 92.50 69 ALA A C 1
ATOM 489 O O . ALA A 1 69 ? 5.424 -9.653 -12.616 1.00 92.50 69 ALA A O 1
ATOM 490 N N . ALA A 1 70 ? 7.364 -9.284 -13.687 1.00 92.50 70 ALA A N 1
ATOM 491 C CA . ALA A 1 70 ? 8.196 -9.942 -12.679 1.00 92.50 70 ALA A CA 1
ATOM 492 C C . ALA A 1 70 ? 8.139 -9.232 -11.315 1.00 92.50 70 ALA A C 1
ATOM 494 O O . ALA A 1 70 ? 7.989 -9.884 -10.283 1.00 92.50 70 ALA A O 1
ATOM 495 N N . GLY A 1 71 ? 8.194 -7.896 -11.306 1.00 91.75 71 GLY A N 1
ATOM 496 C CA . GLY A 1 71 ? 8.023 -7.104 -10.087 1.00 91.75 71 GLY A CA 1
ATOM 497 C C . GLY A 1 71 ? 6.644 -7.280 -9.448 1.00 91.75 71 GLY A C 1
ATOM 498 O O . GLY A 1 71 ? 6.554 -7.432 -8.233 1.00 91.75 71 GLY A O 1
ATOM 499 N N . LYS A 1 72 ? 5.574 -7.325 -10.256 1.00 93.25 72 LYS A N 1
ATOM 500 C CA . LYS A 1 72 ? 4.205 -7.581 -9.771 1.00 93.25 72 LYS A CA 1
ATOM 501 C C . LYS A 1 72 ? 4.025 -8.997 -9.225 1.00 93.25 72 LYS A C 1
ATOM 503 O O . LYS A 1 72 ? 3.389 -9.177 -8.197 1.00 93.25 72 LYS A O 1
ATOM 508 N N . ALA A 1 73 ? 4.600 -10.001 -9.883 1.00 93.12 73 ALA A N 1
ATOM 509 C CA . ALA A 1 73 ? 4.536 -11.390 -9.428 1.00 93.12 73 ALA A CA 1
ATOM 510 C C . ALA A 1 73 ? 5.296 -11.624 -8.109 1.00 93.12 73 ALA A C 1
ATOM 512 O O . ALA A 1 73 ? 5.044 -12.610 -7.421 1.00 93.12 73 ALA A O 1
ATOM 513 N N . ALA A 1 74 ? 6.216 -10.722 -7.749 1.00 92.00 74 ALA A N 1
ATOM 514 C CA . ALA A 1 74 ? 6.976 -10.782 -6.506 1.00 92.00 74 ALA A CA 1
ATOM 515 C C . ALA A 1 74 ? 6.221 -10.220 -5.285 1.00 92.00 74 ALA A C 1
ATOM 517 O O . ALA A 1 74 ? 6.735 -10.305 -4.169 1.00 92.00 74 ALA A O 1
ATOM 518 N N . THR A 1 75 ? 5.029 -9.643 -5.468 1.00 93.25 75 THR A N 1
ATOM 519 C CA . THR A 1 75 ? 4.193 -9.127 -4.375 1.00 93.25 75 THR A CA 1
ATOM 520 C C . THR A 1 75 ? 2.916 -9.942 -4.210 1.00 93.25 75 THR A C 1
ATOM 522 O O . THR A 1 75 ? 2.611 -10.866 -4.962 1.00 93.25 75 THR A O 1
ATOM 525 N N . SER A 1 76 ? 2.164 -9.649 -3.150 1.00 87.38 76 SER A N 1
ATOM 526 C CA . SER A 1 76 ? 0.911 -10.340 -2.870 1.00 87.38 76 SER A CA 1
ATOM 527 C C . SER A 1 76 ? -0.174 -9.937 -3.868 1.00 87.38 76 SER A C 1
ATOM 529 O O . SER A 1 76 ? -0.446 -8.749 -4.019 1.00 87.38 76 SER A O 1
ATOM 531 N N . ALA A 1 77 ? -0.865 -10.922 -4.446 1.00 86.19 77 ALA A N 1
ATOM 532 C CA . ALA A 1 77 ? -1.858 -10.727 -5.509 1.00 86.19 77 ALA A CA 1
ATOM 533 C C . ALA A 1 77 ? -3.034 -9.797 -5.154 1.00 86.19 77 ALA A C 1
ATOM 535 O O . ALA A 1 77 ? -3.678 -9.254 -6.045 1.00 86.19 77 ALA A O 1
ATOM 536 N N . TRP A 1 78 ? -3.329 -9.614 -3.865 1.00 85.19 78 TRP A N 1
ATOM 537 C CA . TRP A 1 78 ? -4.396 -8.719 -3.409 1.00 85.19 78 TRP A CA 1
ATOM 538 C C . TRP A 1 78 ? -3.997 -7.231 -3.418 1.00 85.19 78 TRP A C 1
ATOM 540 O O . TRP A 1 78 ? -4.860 -6.374 -3.251 1.00 85.19 78 TRP A O 1
ATOM 550 N N . LEU A 1 79 ? -2.709 -6.914 -3.607 1.00 84.38 79 LEU A N 1
ATOM 551 C CA . LEU A 1 79 ? -2.216 -5.546 -3.762 1.00 84.38 79 LEU A CA 1
ATOM 552 C C . LEU A 1 79 ? -2.117 -5.201 -5.248 1.00 84.38 79 LEU A C 1
ATOM 554 O O . LEU A 1 79 ? -1.378 -5.854 -5.986 1.00 84.38 79 LEU A O 1
ATOM 558 N N . ASP A 1 80 ? -2.775 -4.120 -5.667 1.00 89.50 80 ASP A N 1
ATOM 559 C CA . ASP A 1 80 ? -2.650 -3.577 -7.024 1.00 89.50 80 ASP A CA 1
ATOM 560 C C . ASP A 1 80 ? -1.293 -2.878 -7.213 1.00 89.50 80 ASP A C 1
ATOM 562 O O . ASP A 1 80 ? -1.156 -1.658 -7.151 1.00 89.50 80 ASP A O 1
ATOM 566 N N . THR A 1 81 ? -0.241 -3.684 -7.339 1.00 91.94 81 THR A N 1
ATOM 567 C CA . THR A 1 81 ? 1.137 -3.201 -7.428 1.00 91.94 81 THR A CA 1
ATOM 568 C C . THR A 1 81 ? 1.404 -2.642 -8.825 1.00 91.94 81 THR A C 1
ATOM 570 O O . THR A 1 81 ? 1.297 -3.345 -9.833 1.00 91.94 81 THR A O 1
ATOM 573 N N . GLY A 1 82 ? 1.812 -1.378 -8.893 1.00 92.81 82 GLY A N 1
ATOM 574 C CA . GLY A 1 82 ? 2.365 -0.746 -10.085 1.00 92.81 82 GLY A CA 1
ATOM 575 C C . GLY A 1 82 ? 3.880 -0.924 -10.141 1.00 92.81 82 GLY A C 1
ATOM 576 O O . GLY A 1 82 ? 4.559 -0.796 -9.125 1.00 92.81 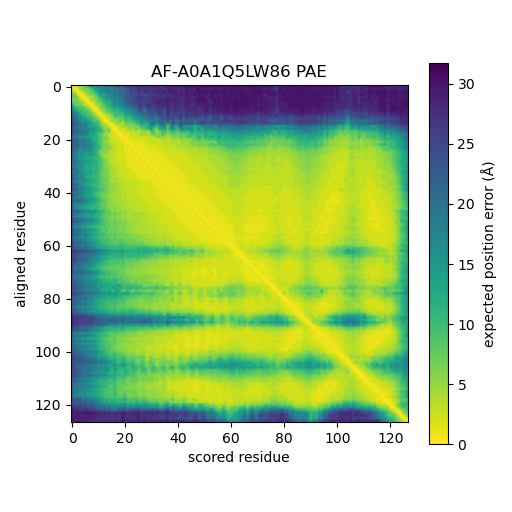82 GLY A O 1
ATOM 577 N N . VAL A 1 83 ? 4.425 -1.202 -11.323 1.00 93.94 83 VAL A N 1
ATOM 578 C CA . VAL A 1 83 ? 5.875 -1.251 -11.548 1.00 93.94 83 VAL A CA 1
ATOM 579 C C . VAL A 1 83 ? 6.180 -0.545 -12.858 1.00 93.94 83 VAL A C 1
ATOM 581 O O . VAL A 1 83 ? 5.623 -0.904 -13.895 1.00 93.94 83 VAL A O 1
ATOM 584 N N . THR A 1 84 ? 7.083 0.425 -12.798 1.00 94.00 84 THR A N 1
ATOM 585 C CA . THR A 1 84 ? 7.594 1.165 -13.950 1.00 94.00 84 THR A CA 1
ATOM 586 C C . THR A 1 84 ? 9.096 0.967 -14.020 1.00 94.00 84 THR A C 1
ATOM 588 O O . THR A 1 84 ? 9.794 1.129 -13.020 1.00 94.00 84 THR A O 1
ATOM 591 N N . VAL A 1 85 ? 9.599 0.628 -15.200 1.00 91.44 85 VAL A N 1
ATOM 592 C CA . VAL A 1 85 ? 11.033 0.502 -15.459 1.00 91.44 85 VAL A CA 1
ATOM 593 C C . VAL A 1 85 ? 11.447 1.635 -16.381 1.00 91.44 85 VAL A C 1
ATOM 595 O O . VAL A 1 85 ? 10.730 1.974 -17.322 1.00 91.44 85 VAL A O 1
ATOM 598 N N . SER A 1 86 ? 12.578 2.257 -16.087 1.00 89.69 86 SER A N 1
ATOM 599 C CA . SER A 1 86 ? 13.135 3.338 -16.888 1.00 89.69 86 SER A CA 1
ATOM 600 C C . SER A 1 86 ? 14.643 3.147 -17.029 1.00 89.69 86 SER A C 1
ATOM 602 O O . SER A 1 86 ? 15.279 2.656 -16.090 1.00 89.69 86 SER A O 1
ATOM 604 N N . PRO A 1 87 ? 15.224 3.518 -18.182 1.00 81.75 87 PRO A N 1
ATOM 605 C CA . PRO A 1 87 ? 16.672 3.560 -18.319 1.00 81.75 87 PRO A CA 1
ATOM 606 C C . PRO A 1 87 ? 17.265 4.503 -17.261 1.00 81.75 87 PRO A C 1
ATOM 608 O O . PRO A 1 87 ? 16.691 5.551 -16.954 1.00 81.75 87 PRO A O 1
ATOM 611 N N . GLY A 1 88 ? 18.367 4.076 -16.651 1.00 76.31 88 GLY A N 1
ATOM 612 C CA . GLY A 1 88 ? 19.193 4.884 -15.760 1.00 76.31 88 GLY A CA 1
ATOM 613 C C . GLY A 1 88 ? 20.217 5.707 -16.542 1.00 76.31 88 GLY A C 1
ATOM 614 O O . GLY A 1 88 ? 20.120 5.860 -17.759 1.00 76.31 88 GLY A O 1
ATOM 615 N N . GLY A 1 89 ? 21.200 6.264 -15.835 1.00 74.81 89 GLY A N 1
ATOM 616 C CA . GLY A 1 89 ? 22.342 6.905 -16.484 1.00 74.81 89 GLY A CA 1
ATOM 617 C C . GLY A 1 89 ? 23.363 5.859 -16.935 1.00 74.81 89 GLY A C 1
ATOM 618 O O . GLY A 1 89 ? 23.767 5.027 -16.132 1.00 74.81 89 GLY A O 1
ATOM 619 N N . GLY A 1 90 ? 23.808 5.918 -18.193 1.00 80.19 90 GLY A N 1
ATOM 620 C CA . GLY A 1 90 ? 24.765 4.946 -18.742 1.00 80.19 90 GLY A CA 1
ATOM 621 C C . GLY A 1 90 ? 24.157 3.547 -18.895 1.00 80.19 90 GLY A C 1
ATOM 622 O O . GLY A 1 90 ? 22.989 3.424 -19.259 1.00 80.19 90 GLY A O 1
ATOM 623 N N . ASP A 1 91 ? 24.932 2.506 -18.579 1.00 84.88 91 ASP A N 1
ATOM 624 C CA . ASP A 1 91 ? 24.498 1.100 -18.600 1.00 84.88 91 ASP A CA 1
ATOM 625 C C . ASP A 1 91 ? 23.745 0.717 -17.317 1.00 84.88 91 ASP A C 1
ATOM 627 O O . ASP A 1 91 ? 24.033 -0.294 -16.681 1.00 84.88 91 ASP A O 1
ATOM 631 N N . GLU A 1 92 ? 22.790 1.538 -16.890 1.00 88.44 92 GLU A N 1
ATOM 632 C CA . GLU A 1 92 ? 21.975 1.283 -15.705 1.00 88.44 92 GLU A CA 1
ATOM 633 C C . GLU A 1 92 ? 20.493 1.219 -16.055 1.00 88.44 92 GLU A C 1
ATOM 635 O O . GLU A 1 92 ? 20.002 1.860 -16.983 1.00 88.44 92 GLU A O 1
ATOM 640 N N . VAL A 1 93 ? 19.739 0.480 -15.249 1.00 91.94 93 VAL A N 1
ATOM 641 C CA . VAL A 1 93 ? 18.284 0.434 -15.306 1.00 91.94 93 VAL A CA 1
ATOM 642 C C . VAL A 1 93 ? 17.705 0.686 -13.926 1.00 91.94 93 VAL A C 1
ATOM 644 O O . VAL A 1 93 ? 18.184 0.152 -12.927 1.00 91.94 93 VAL A O 1
ATOM 647 N N . THR A 1 94 ? 16.661 1.510 -13.856 1.00 93.50 94 THR A N 1
ATOM 648 C CA . THR A 1 94 ? 15.956 1.822 -12.612 1.00 93.50 94 THR A CA 1
ATOM 649 C C . THR A 1 94 ? 14.531 1.297 -12.675 1.00 93.50 94 THR A C 1
ATOM 651 O O . THR A 1 94 ? 13.738 1.705 -13.521 1.00 93.50 94 THR A O 1
ATOM 654 N N . ALA A 1 95 ? 14.176 0.417 -11.744 1.00 95.31 95 ALA A N 1
ATOM 655 C CA . ALA A 1 95 ? 12.805 -0.031 -11.553 1.00 95.31 95 ALA A CA 1
ATOM 656 C C . ALA A 1 95 ? 12.187 0.659 -10.338 1.00 95.31 95 ALA A C 1
ATOM 658 O O . ALA A 1 95 ? 12.736 0.616 -9.237 1.00 95.31 95 ALA A O 1
ATOM 659 N N . THR A 1 96 ? 11.022 1.267 -10.532 1.00 96.06 96 THR A N 1
ATOM 660 C CA . THR A 1 96 ? 10.222 1.913 -9.493 1.00 96.06 96 THR A CA 1
ATOM 661 C C . THR A 1 96 ? 8.933 1.135 -9.293 1.00 96.06 96 THR A C 1
ATOM 663 O O . THR A 1 96 ? 8.153 0.965 -10.227 1.00 96.06 96 THR A O 1
ATOM 666 N N . ALA A 1 97 ? 8.700 0.673 -8.071 1.00 96.38 97 ALA A N 1
ATOM 667 C CA . ALA A 1 97 ? 7.468 0.016 -7.676 1.00 96.38 97 ALA A CA 1
ATOM 668 C C . ALA A 1 97 ? 6.625 0.937 -6.793 1.00 96.38 97 ALA A C 1
ATOM 670 O O . ALA A 1 97 ? 7.140 1.591 -5.881 1.00 96.38 97 ALA A O 1
ATOM 671 N N . THR A 1 98 ? 5.323 0.934 -7.053 1.00 96.50 98 THR A N 1
ATOM 672 C CA . THR A 1 98 ? 4.301 1.685 -6.332 1.00 96.50 98 THR A CA 1
ATOM 673 C C . THR A 1 98 ? 3.269 0.699 -5.801 1.00 96.50 98 THR A C 1
ATOM 675 O O . THR A 1 98 ? 2.640 -0.020 -6.573 1.00 96.50 98 THR A O 1
ATOM 678 N N . VAL A 1 99 ? 3.093 0.657 -4.483 1.00 95.06 99 VAL A N 1
ATOM 679 C CA . VAL A 1 99 ? 2.160 -0.247 -3.804 1.00 95.06 99 VAL A CA 1
ATOM 680 C C . VAL A 1 99 ? 1.118 0.577 -3.045 1.00 95.06 99 VAL A C 1
ATOM 682 O O . VAL A 1 99 ? 1.500 1.395 -2.202 1.00 95.06 99 VAL A O 1
ATOM 685 N N . PRO A 1 100 ? -0.186 0.386 -3.302 1.00 92.94 100 PRO A N 1
ATOM 686 C CA . PRO A 1 100 ? -1.233 1.100 -2.583 1.00 92.94 100 PRO A CA 1
ATOM 687 C C . PRO A 1 100 ? -1.266 0.676 -1.113 1.00 92.94 100 PRO A C 1
ATOM 689 O O . PRO A 1 100 ? -1.101 -0.500 -0.787 1.00 92.94 100 PRO A O 1
ATOM 692 N N . ILE A 1 101 ? -1.490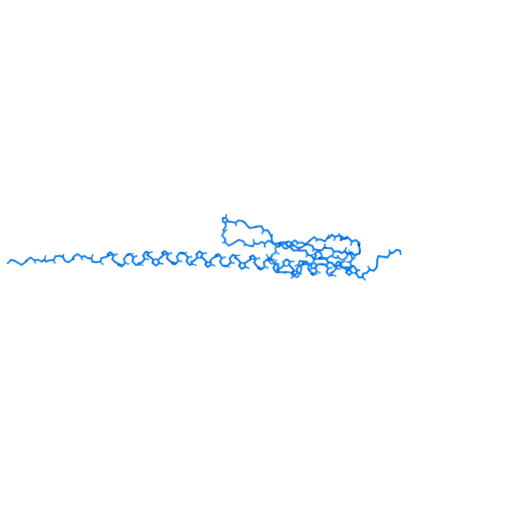 1.642 -0.221 1.00 92.75 101 ILE A N 1
ATOM 693 C CA . ILE A 1 101 ? -1.641 1.383 1.213 1.00 92.75 101 ILE A CA 1
ATOM 694 C C . ILE A 1 101 ? -3.131 1.173 1.509 1.00 92.75 101 ILE A C 1
ATOM 696 O O . ILE A 1 101 ? -3.919 2.099 1.306 1.00 92.75 101 ILE A O 1
ATOM 700 N N . PRO A 1 102 ? -3.537 -0.007 2.007 1.00 86.38 102 PRO A N 1
ATOM 701 C CA . PRO A 1 102 ? -4.914 -0.244 2.419 1.00 86.38 102 PRO A CA 1
ATOM 702 C C . PRO A 1 102 ? -5.299 0.677 3.579 1.00 86.38 102 PRO A C 1
ATOM 704 O O . PRO A 1 102 ? -4.536 0.835 4.537 1.00 86.38 102 PRO A O 1
ATOM 707 N N . SER A 1 103 ? -6.497 1.255 3.513 1.00 85.62 103 SER A N 1
ATOM 708 C CA . SER A 1 103 ? -7.060 2.029 4.618 1.00 85.62 103 SER A CA 1
ATOM 709 C C . SER A 1 103 ? -8.019 1.171 5.432 1.00 85.62 103 SER A C 1
ATOM 711 O O . SER A 1 103 ? -8.914 0.537 4.876 1.00 85.62 103 SER A O 1
ATOM 713 N N . VAL A 1 104 ? -7.839 1.161 6.752 1.00 81.94 104 VAL A N 1
ATOM 714 C CA . VAL A 1 104 ? -8.745 0.465 7.681 1.00 81.94 104 VAL A CA 1
ATOM 715 C C . VAL A 1 104 ? -9.915 1.362 8.085 1.00 81.94 104 VAL A C 1
ATOM 717 O O . VAL A 1 104 ? -10.976 0.875 8.467 1.00 81.94 104 VAL A O 1
ATOM 720 N N . ILE A 1 105 ? -9.742 2.682 7.981 1.00 79.44 105 ILE A N 1
ATOM 721 C CA . ILE A 1 105 ? -10.773 3.661 8.312 1.00 79.44 105 ILE A CA 1
ATOM 722 C C . ILE A 1 105 ? -11.272 4.285 7.003 1.00 79.44 105 ILE A C 1
ATOM 724 O O . ILE A 1 105 ? -10.533 5.051 6.384 1.00 79.44 105 ILE A O 1
ATOM 728 N N . PRO A 1 106 ? -12.529 4.040 6.591 1.00 72.25 106 PRO A N 1
ATOM 729 C CA . PRO A 1 106 ? -13.033 4.438 5.272 1.00 72.25 106 PRO A CA 1
ATOM 730 C C . PRO A 1 106 ? -13.048 5.957 5.018 1.00 72.25 106 PRO A C 1
ATOM 732 O O . PRO A 1 106 ? -13.218 6.381 3.881 1.00 72.25 106 PRO A O 1
ATOM 735 N N . LEU A 1 107 ? -12.852 6.780 6.053 1.00 79.50 107 LEU A N 1
ATOM 736 C CA . LEU A 1 107 ? -12.777 8.241 5.957 1.00 79.50 107 LEU A CA 1
ATOM 737 C C . LEU A 1 107 ? -11.369 8.781 5.650 1.00 79.50 107 LEU A C 1
ATOM 739 O O . LEU A 1 107 ? -11.233 9.969 5.371 1.00 79.50 107 LEU A O 1
ATOM 743 N N . PHE A 1 108 ? -10.326 7.945 5.703 1.00 79.19 108 PHE A N 1
ATOM 744 C CA . PHE A 1 108 ? -8.945 8.359 5.440 1.00 79.19 108 PHE A CA 1
ATOM 745 C C . PHE A 1 108 ? -8.394 7.674 4.191 1.00 79.19 108 PHE A C 1
ATOM 747 O O . PHE A 1 108 ? -8.492 6.456 4.039 1.00 79.19 108 PHE A O 1
ATOM 754 N N . SER A 1 109 ? -7.761 8.457 3.320 1.00 84.00 109 SER A N 1
ATOM 755 C CA . SER A 1 109 ? -6.969 7.965 2.192 1.00 84.00 109 SER A CA 1
ATOM 756 C C . SER A 1 109 ? -5.484 8.148 2.480 1.00 84.00 109 SER A C 1
ATOM 758 O O . SER A 1 109 ? -5.076 9.210 2.953 1.00 84.00 109 SER A O 1
ATOM 760 N N . PHE A 1 110 ? -4.672 7.152 2.137 1.00 84.81 110 PHE A N 1
ATOM 761 C CA . PHE A 1 110 ? -3.221 7.209 2.294 1.00 84.81 110 PHE A CA 1
ATOM 762 C C . PHE A 1 110 ? -2.528 7.259 0.929 1.00 84.81 110 PHE A C 1
ATOM 764 O O . PHE A 1 110 ? -3.017 6.648 -0.026 1.00 84.81 110 PHE A O 1
ATOM 771 N N . PRO A 1 111 ? -1.391 7.970 0.814 1.00 89.75 111 PRO A N 1
ATOM 772 C CA . PRO A 1 111 ? -0.575 7.905 -0.389 1.00 89.75 111 PRO A CA 1
ATOM 773 C C . PRO A 1 111 ? -0.028 6.486 -0.581 1.00 89.75 111 PRO A C 1
ATOM 775 O O . PRO A 1 111 ? 0.140 5.734 0.377 1.00 89.75 111 PRO A O 1
ATOM 778 N N . SER A 1 112 ? 0.276 6.119 -1.825 1.00 92.94 112 SER A N 1
ATOM 779 C CA . SER A 1 112 ? 0.922 4.835 -2.115 1.00 92.94 112 SER A CA 1
ATOM 780 C C . SER A 1 112 ? 2.374 4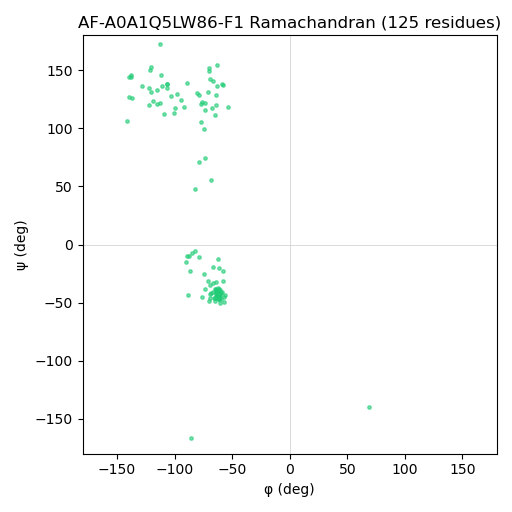.823 -1.629 1.00 92.94 112 SER A C 1
ATOM 782 O O . SER A 1 112 ? 3.056 5.849 -1.640 1.00 92.94 112 SER A O 1
ATOM 784 N N . ALA A 1 113 ? 2.870 3.651 -1.242 1.00 94.25 113 ALA A N 1
ATOM 785 C CA . ALA A 1 113 ? 4.278 3.445 -0.940 1.00 94.25 113 ALA A CA 1
ATOM 786 C C . ALA A 1 113 ? 5.073 3.301 -2.242 1.00 94.25 113 ALA A C 1
ATOM 788 O O . ALA A 1 113 ? 4.730 2.477 -3.088 1.00 94.25 113 ALA A O 1
ATOM 789 N N . GLN A 1 114 ? 6.152 4.068 -2.393 1.00 95.94 114 GLN A N 1
ATOM 790 C CA . GLN A 1 114 ? 6.995 4.038 -3.586 1.00 95.94 114 GLN A CA 1
ATOM 791 C C . GLN A 1 114 ? 8.445 3.707 -3.226 1.00 95.94 11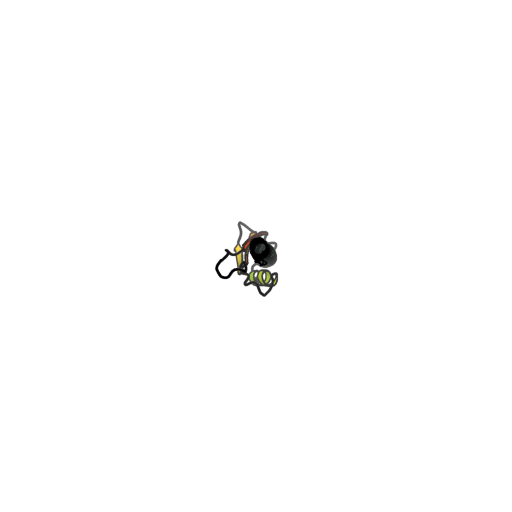4 GLN A C 1
ATOM 793 O O . GLN A 1 114 ? 9.006 4.261 -2.276 1.00 95.94 114 GLN A O 1
ATOM 798 N N . ARG A 1 115 ? 9.061 2.796 -3.984 1.00 96.19 115 ARG A N 1
ATOM 799 C CA . ARG A 1 115 ? 10.484 2.446 -3.870 1.00 96.19 115 ARG A CA 1
ATOM 800 C C . ARG A 1 115 ? 11.103 2.246 -5.243 1.00 96.19 115 ARG A C 1
ATOM 802 O O . ARG A 1 115 ? 10.466 1.693 -6.133 1.00 96.19 115 ARG A O 1
ATOM 809 N N . SER A 1 116 ? 12.362 2.646 -5.375 1.00 94.06 116 SER A N 1
ATOM 810 C CA . SER A 1 116 ? 13.137 2.504 -6.605 1.00 94.06 116 SER A CA 1
ATOM 811 C C . SER A 1 116 ? 14.393 1.678 -6.356 1.00 94.06 116 SER A C 1
ATOM 813 O O . SER A 1 116 ? 14.936 1.649 -5.250 1.00 94.06 116 SER A O 1
ATOM 815 N N . THR A 1 117 ? 14.843 0.962 -7.376 1.00 94.94 117 THR A N 1
ATOM 816 C CA . THR A 1 117 ? 16.080 0.182 -7.357 1.00 94.94 117 THR A CA 1
ATOM 817 C C . THR A 1 117 ? 16.776 0.351 -8.693 1.00 94.94 117 THR A C 1
ATOM 819 O O . THR A 1 117 ? 16.164 0.108 -9.729 1.00 94.94 117 THR A O 1
ATOM 822 N N . THR A 1 118 ? 18.043 0.748 -8.645 1.00 93.06 118 THR A N 1
ATOM 823 C CA . THR A 1 118 ? 18.904 0.921 -9.816 1.00 93.06 118 THR A CA 1
ATOM 824 C C . THR A 1 118 ? 19.917 -0.216 -9.863 1.00 93.06 118 THR A C 1
ATOM 826 O O . THR A 1 118 ? 20.477 -0.582 -8.827 1.00 93.06 118 THR A O 1
ATOM 829 N N . MET A 1 119 ? 20.110 -0.814 -11.036 1.00 92.44 119 MET A N 1
ATOM 830 C CA . MET A 1 119 ? 21.058 -1.904 -11.266 1.00 92.44 119 MET A CA 1
ATOM 831 C C . MET A 1 119 ? 21.809 -1.693 -12.585 1.00 92.44 119 MET A C 1
ATOM 833 O O . MET A 1 119 ? 21.193 -1.236 -13.547 1.00 92.44 119 MET A O 1
ATOM 837 N N . PRO A 1 120 ? 23.100 -2.056 -12.657 1.00 89.31 120 PRO A N 1
ATOM 838 C CA . PRO A 1 120 ? 23.838 -2.051 -13.912 1.00 89.31 120 PRO A CA 1
ATOM 839 C C . PRO A 1 120 ? 23.326 -3.160 -14.835 1.00 89.31 120 PRO A C 1
ATOM 841 O O . PRO A 1 120 ? 23.005 -4.260 -14.376 1.00 89.31 120 PRO A O 1
ATOM 844 N N . VAL A 1 121 ? 23.261 -2.879 -16.130 1.00 85.81 121 VAL A N 1
ATOM 845 C CA . VAL A 1 121 ? 22.870 -3.830 -17.166 1.00 85.81 121 VAL A CA 1
ATOM 846 C C . VAL A 1 121 ? 24.021 -4.814 -17.364 1.00 85.81 121 VAL A C 1
ATOM 848 O O . VAL A 1 121 ? 25.156 -4.437 -17.635 1.00 85.81 121 VAL A O 1
ATOM 851 N N . THR A 1 122 ? 23.740 -6.101 -17.173 1.00 78.00 122 THR A N 1
ATOM 852 C CA . THR A 1 122 ? 24.751 -7.169 -17.264 1.00 78.00 122 THR A CA 1
ATOM 853 C C . THR A 1 122 ? 24.905 -7.729 -18.673 1.00 78.00 122 THR A C 1
ATOM 855 O O . THR A 1 122 ? 25.825 -8.503 -18.928 1.00 78.00 122 THR A O 1
ATOM 858 N N . THR A 1 123 ? 24.009 -7.349 -19.580 1.00 66.69 123 THR A N 1
ATOM 859 C CA . THR A 1 123 ? 24.060 -7.728 -20.991 1.00 66.69 123 THR A CA 1
ATOM 860 C C . THR A 1 123 ? 24.650 -6.557 -21.771 1.00 66.69 123 THR A C 1
ATOM 862 O O . THR A 1 123 ? 24.052 -5.481 -21.746 1.00 66.69 123 THR A O 1
ATOM 865 N N . PRO A 1 124 ? 25.816 -6.712 -22.425 1.00 58.19 124 PRO A N 1
ATOM 866 C CA . PRO A 1 124 ? 26.407 -5.622 -23.188 1.00 58.19 124 PRO A CA 1
ATOM 867 C C . PRO A 1 124 ? 25.433 -5.173 -24.280 1.00 58.19 124 PRO A C 1
ATOM 869 O O . PRO A 1 124 ? 24.800 -6.014 -24.927 1.00 58.19 124 PRO A O 1
ATOM 872 N N . ALA A 1 125 ? 25.310 -3.856 -24.472 1.00 58.06 125 ALA A N 1
ATOM 873 C CA . ALA A 1 125 ? 24.635 -3.303 -25.636 1.00 58.06 125 ALA A CA 1
ATOM 874 C C . ALA A 1 125 ? 25.283 -3.929 -26.876 1.00 58.06 125 ALA A C 1
ATOM 876 O O . ALA A 1 125 ? 26.496 -3.855 -27.064 1.00 58.06 125 ALA A O 1
ATOM 877 N N . THR A 1 126 ? 24.493 -4.661 -27.649 1.00 55.78 126 THR A N 1
ATOM 878 C CA . THR A 1 126 ? 24.958 -5.228 -28.910 1.00 55.78 126 THR A CA 1
ATOM 879 C C . THR A 1 126 ? 25.021 -4.072 -29.902 1.00 55.78 126 THR A C 1
ATOM 881 O O . THR A 1 126 ? 23.979 -3.641 -30.390 1.00 55.78 126 THR A O 1
ATOM 884 N N . ASP A 1 127 ? 26.225 -3.536 -30.112 1.00 50.09 127 ASP A N 1
ATOM 885 C CA . ASP A 1 127 ? 26.581 -2.775 -31.318 1.00 50.09 127 ASP 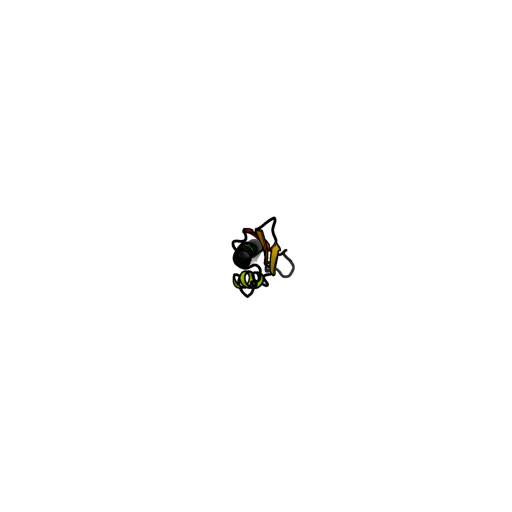A CA 1
ATOM 886 C C . ASP A 1 127 ? 26.662 -3.710 -32.539 1.00 50.09 127 ASP A C 1
ATOM 888 O O . ASP A 1 127 ? 27.132 -4.866 -32.380 1.00 50.09 127 ASP A O 1
#